Protein AF-A0A0F9NPQ0-F1 (af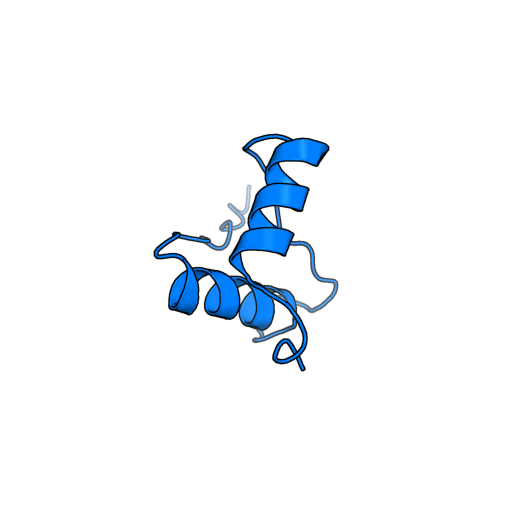db_monomer_lite)

Radius of gyration: 12.6 Å; chains: 1; bounding box: 29×22×32 Å

Sequence (59 aa):
VLDPLSPEEIYKELIDTYGEDVTLLCYEKPPKFCHRHIVAHWFENNLDVDIRELKFKKK

Secondary structure (DSSP, 8-state):
--TTS-HHHHHHHHHHHH-S------SSPTTS--HHHHHHHHHHHHH----PPPP----

InterPro domains:
  IPR007438 Protein of unknown function DUF488 [PF04343] (9-42)

Foldseek 3Di:
DCVVDDLVVVVVVCCVPPNDDDDDDDPDDPPDDDDSNVNQVVNCVRPVDHHDDDDDDDD

pLDDT: mean 91.84, std 8.13, range [55.34, 98.06]

Organism: NCBI:txid412755

Structure (mmCIF, N/CA/C/O backbone):
data_AF-A0A0F9NPQ0-F1
#
_entry.id   AF-A0A0F9NPQ0-F1
#
loop_
_atom_site.group_PDB
_atom_site.id
_atom_site.type_symbol
_atom_site.label_atom_id
_atom_site.label_alt_id
_atom_site.label_comp_id
_atom_site.label_asym_id
_atom_site.label_entity_id
_atom_site.label_seq_id
_atom_site.pdbx_PDB_ins_code
_atom_site.Cartn_x
_atom_site.Cartn_y
_atom_site.Cartn_z
_atom_site.occupancy
_atom_site.B_iso_or_equiv
_atom_site.auth_seq_id
_atom_site.auth_comp_id
_atom_site.auth_asym_id
_atom_site.auth_atom_id
_atom_site.pdbx_PDB_model_num
ATOM 1 N N . VAL A 1 1 ? 12.607 -7.188 0.197 1.00 80.25 1 VAL A N 1
ATOM 2 C CA . VAL A 1 1 ? 12.833 -5.709 0.207 1.00 80.25 1 VAL A CA 1
ATOM 3 C C . VAL A 1 1 ? 12.071 -5.043 1.341 1.00 80.25 1 VAL A C 1
ATOM 5 O O . VAL A 1 1 ? 12.610 -4.116 1.923 1.00 80.25 1 VAL A O 1
ATOM 8 N N . LEU A 1 2 ? 10.869 -5.524 1.675 1.00 92.88 2 LEU A N 1
ATOM 9 C CA . LEU A 1 2 ? 10.067 -5.020 2.798 1.00 92.88 2 LEU A CA 1
ATOM 10 C C . LEU A 1 2 ? 10.337 -5.760 4.118 1.00 92.88 2 LEU A C 1
ATOM 12 O O . LEU A 1 2 ? 9.925 -5.298 5.166 1.00 92.88 2 LEU A O 1
ATOM 16 N N . ASP A 1 3 ? 11.087 -6.861 4.071 1.00 92.25 3 ASP A N 1
ATOM 17 C CA . ASP A 1 3 ? 11.479 -7.719 5.192 1.00 92.25 3 ASP A CA 1
ATOM 18 C C . ASP A 1 3 ? 12.024 -6.976 6.433 1.00 92.25 3 ASP A C 1
ATOM 20 O O . ASP A 1 3 ? 11.726 -7.423 7.537 1.00 92.25 3 ASP A O 1
ATOM 24 N N . PRO A 1 4 ? 12.803 -5.874 6.326 1.00 95.56 4 PRO A N 1
ATOM 25 C CA . PRO A 1 4 ? 13.263 -5.153 7.515 1.00 95.56 4 PRO A CA 1
ATOM 26 C C . PRO A 1 4 ? 12.206 -4.228 8.150 1.00 95.56 4 PRO A C 1
ATOM 28 O O . PRO A 1 4 ? 12.527 -3.560 9.128 1.00 95.56 4 PRO A O 1
ATOM 31 N N . LEU A 1 5 ? 10.992 -4.136 7.598 1.00 96.56 5 LEU A N 1
ATOM 32 C CA . LEU A 1 5 ? 9.923 -3.244 8.062 1.00 96.56 5 LEU A CA 1
ATOM 33 C C . LEU A 1 5 ? 8.796 -4.044 8.733 1.00 96.56 5 LEU A C 1
ATOM 35 O O . LEU A 1 5 ? 8.457 -5.133 8.269 1.00 96.56 5 LEU A O 1
ATOM 39 N N . SER A 1 6 ? 8.167 -3.484 9.773 1.00 97.50 6 SER A N 1
ATOM 40 C CA . SER A 1 6 ? 6.905 -4.010 10.316 1.00 97.50 6 SER A CA 1
ATOM 41 C C . SER A 1 6 ? 5.718 -3.437 9.531 1.00 97.50 6 SER A C 1
ATOM 43 O O . SER A 1 6 ? 5.598 -2.214 9.411 1.00 97.50 6 SER A O 1
ATOM 45 N N . PRO A 1 7 ? 4.820 -4.283 9.001 1.00 97.19 7 PRO A N 1
ATOM 46 C CA . PRO A 1 7 ? 3.614 -3.808 8.333 1.00 97.19 7 PRO A CA 1
ATOM 47 C C . PRO A 1 7 ? 2.690 -3.047 9.285 1.00 97.19 7 PRO A C 1
ATOM 49 O O . PRO A 1 7 ? 2.128 -2.032 8.883 1.00 97.19 7 PRO A O 1
ATOM 52 N N . GLU A 1 8 ? 2.574 -3.468 10.544 1.00 97.81 8 GLU A N 1
ATOM 53 C CA . GLU A 1 8 ? 1.732 -2.824 11.556 1.00 97.81 8 GLU A CA 1
ATOM 54 C C . GLU A 1 8 ? 2.210 -1.404 11.864 1.00 97.81 8 GLU A C 1
ATOM 56 O O . GLU A 1 8 ? 1.402 -0.476 11.912 1.00 97.81 8 GLU A O 1
ATOM 61 N N . GLU A 1 9 ? 3.521 -1.230 12.059 1.00 98.06 9 GLU A N 1
ATOM 62 C CA . GLU A 1 9 ? 4.120 0.069 12.372 1.00 98.06 9 GLU A CA 1
ATOM 63 C C . GLU A 1 9 ? 3.936 1.052 11.218 1.00 98.06 9 GLU A C 1
ATOM 65 O O . GLU A 1 9 ? 3.447 2.160 11.433 1.00 98.06 9 GLU A O 1
ATOM 70 N N . ILE A 1 10 ? 4.246 0.628 9.987 1.00 97.44 10 ILE A N 1
ATOM 71 C CA . ILE A 1 10 ? 4.112 1.486 8.805 1.00 97.44 10 ILE A CA 1
ATOM 72 C C . ILE A 1 10 ? 2.644 1.814 8.533 1.00 97.44 10 ILE A C 1
ATOM 74 O O . ILE A 1 10 ? 2.317 2.962 8.245 1.00 97.44 10 ILE A O 1
ATOM 78 N N . TYR A 1 11 ? 1.743 0.832 8.629 1.00 96.81 11 TYR A N 1
ATOM 79 C CA . TYR A 1 11 ? 0.318 1.077 8.424 1.00 96.81 11 TYR A CA 1
ATOM 80 C C . TYR A 1 11 ? -0.206 2.090 9.441 1.00 96.81 11 TYR A C 1
ATOM 82 O O . TYR A 1 11 ? -0.836 3.073 9.061 1.00 96.81 11 TYR A O 1
ATOM 90 N N . LYS A 1 12 ? 0.117 1.904 10.726 1.00 97.12 12 LYS A N 1
ATOM 91 C CA . LYS A 1 12 ? -0.263 2.842 11.782 1.00 97.12 12 LYS A CA 1
ATOM 92 C C . LYS A 1 12 ? 0.288 4.245 11.521 1.00 97.12 12 LYS A C 1
ATOM 94 O O . LYS A 1 12 ? -0.465 5.206 11.621 1.00 97.12 12 LYS A O 1
ATOM 99 N N . GLU A 1 13 ? 1.561 4.368 11.149 1.00 97.62 13 GLU A N 1
ATOM 100 C CA . GLU A 1 13 ? 2.183 5.660 10.839 1.00 97.62 13 GLU A CA 1
ATOM 101 C C . GLU A 1 13 ? 1.454 6.393 9.703 1.00 97.62 13 GLU A C 1
ATOM 103 O O . GLU A 1 13 ? 1.218 7.601 9.796 1.00 97.62 13 GLU A O 1
ATOM 108 N N . LEU A 1 14 ? 1.049 5.671 8.651 1.00 96.69 14 LEU A N 1
ATOM 109 C CA . LEU A 1 14 ? 0.286 6.241 7.540 1.00 96.69 14 LEU A CA 1
ATOM 110 C C . LEU A 1 14 ? -1.067 6.793 8.005 1.00 96.69 14 LEU A C 1
ATOM 112 O O . LEU A 1 14 ? -1.406 7.921 7.644 1.00 96.69 14 LEU A O 1
ATOM 116 N N . ILE A 1 15 ? -1.808 6.037 8.820 1.00 96.06 15 ILE A N 1
ATOM 117 C CA . ILE A 1 15 ? -3.119 6.468 9.329 1.00 96.06 15 ILE A CA 1
ATOM 118 C C . ILE A 1 15 ? -2.979 7.636 10.311 1.00 96.06 15 ILE A C 1
ATOM 120 O O . ILE A 1 15 ? -3.720 8.613 10.210 1.00 96.06 15 ILE A O 1
ATOM 124 N N . ASP A 1 16 ? -2.000 7.583 11.215 1.00 97.56 16 ASP A N 1
ATOM 125 C CA . ASP A 1 16 ? -1.748 8.647 12.194 1.00 97.56 16 ASP A CA 1
ATOM 126 C C . ASP A 1 16 ? -1.339 9.966 11.507 1.00 97.56 16 ASP A C 1
ATOM 128 O O . ASP A 1 16 ? -1.667 11.052 11.989 1.00 97.56 16 ASP A O 1
ATOM 132 N N . THR A 1 17 ? -0.645 9.886 10.367 1.00 97.75 17 THR A N 1
ATOM 133 C CA . THR A 1 17 ? -0.136 11.061 9.641 1.00 97.75 17 THR A CA 1
ATOM 134 C C . THR A 1 17 ? -1.148 11.642 8.655 1.00 97.75 17 THR A C 1
ATOM 136 O O . THR A 1 17 ? -1.279 12.864 8.553 1.00 97.75 17 THR A O 1
ATOM 139 N N . TYR A 1 18 ? -1.843 10.792 7.896 1.00 96.19 18 TYR A N 1
ATOM 140 C CA . TYR A 1 18 ? -2.669 11.207 6.755 1.00 96.19 18 TYR A CA 1
ATOM 141 C C . TYR A 1 18 ? -4.170 10.947 6.944 1.00 96.19 18 TYR A C 1
ATOM 143 O O . TYR A 1 18 ? -4.971 11.421 6.138 1.00 96.19 18 TYR A O 1
ATOM 151 N N . GLY A 1 19 ? -4.562 10.251 8.012 1.00 95.12 19 GLY A N 1
ATOM 152 C CA . GLY A 1 19 ? -5.929 9.792 8.242 1.00 95.12 19 GLY A CA 1
ATOM 153 C C . GLY A 1 19 ? -6.235 8.465 7.546 1.00 95.12 19 GLY A C 1
ATOM 154 O O . GLY A 1 19 ? -5.356 7.797 7.012 1.00 95.12 19 GLY A O 1
ATOM 155 N N . GLU A 1 20 ? -7.509 8.072 7.553 1.00 91.75 20 GLU A N 1
ATOM 156 C CA . GLU A 1 20 ? -7.943 6.756 7.053 1.00 91.75 20 GLU A CA 1
ATOM 157 C C . GLU A 1 20 ? -8.001 6.643 5.518 1.00 91.75 20 GLU A C 1
ATOM 159 O O . GLU A 1 20 ? -8.055 5.536 4.985 1.00 91.75 20 GLU A O 1
ATOM 164 N N . ASP A 1 21 ? -7.974 7.766 4.794 1.00 93.00 21 ASP A N 1
ATOM 165 C CA . ASP A 1 21 ? -8.098 7.802 3.330 1.00 93.00 21 ASP A CA 1
ATOM 166 C C . ASP A 1 21 ? -6.732 8.017 2.658 1.00 93.00 21 ASP A C 1
ATOM 168 O O . ASP A 1 21 ? -6.344 9.132 2.295 1.00 93.00 21 ASP A O 1
ATOM 172 N N . VAL A 1 22 ? -5.973 6.925 2.523 1.00 93.88 22 VAL A N 1
ATOM 173 C CA . VAL A 1 22 ? -4.620 6.920 1.943 1.00 93.88 22 VAL A CA 1
ATOM 174 C C . VAL A 1 22 ? -4.611 6.196 0.599 1.00 93.88 22 VAL A C 1
ATOM 176 O O . VAL A 1 22 ? -5.116 5.085 0.460 1.00 93.88 22 VAL A O 1
ATOM 179 N N . THR A 1 23 ? -3.974 6.799 -0.411 1.00 94.31 23 THR A N 1
ATOM 180 C CA . THR A 1 23 ? -3.810 6.199 -1.746 1.00 94.31 23 THR A CA 1
ATOM 181 C C . THR A 1 23 ? -2.340 5.927 -2.066 1.00 94.31 23 THR A C 1
ATOM 183 O O . THR A 1 23 ? -1.502 6.826 -2.006 1.00 94.31 23 THR A O 1
ATOM 186 N N . LEU A 1 24 ? -2.034 4.702 -2.506 1.00 93.62 24 LEU A N 1
ATOM 187 C CA . LEU A 1 24 ? -0.715 4.332 -3.026 1.00 93.62 24 LEU A CA 1
ATOM 188 C C . LEU A 1 24 ? -0.538 4.813 -4.474 1.00 93.62 24 LEU A C 1
ATOM 190 O O . LEU A 1 24 ? -1.251 4.380 -5.382 1.00 93.62 24 LEU A O 1
ATOM 194 N N . LEU A 1 25 ? 0.453 5.675 -4.707 1.00 92.38 25 LEU A N 1
ATOM 195 C CA . LEU A 1 25 ? 0.778 6.208 -6.032 1.00 92.38 25 LEU A CA 1
ATOM 196 C C . LEU A 1 25 ? 2.028 5.547 -6.622 1.00 92.38 25 LEU A C 1
ATOM 198 O O . LEU A 1 25 ? 2.960 5.177 -5.917 1.00 92.38 25 LEU A O 1
ATOM 202 N N . CYS A 1 26 ? 2.043 5.410 -7.948 1.00 91.62 26 CYS A N 1
ATOM 203 C CA . CYS A 1 26 ? 3.134 4.800 -8.707 1.00 91.62 26 CYS A CA 1
ATOM 204 C C . CYS A 1 26 ? 3.246 5.470 -10.080 1.00 91.62 26 CYS A C 1
ATOM 206 O O . CYS A 1 26 ? 2.225 5.827 -10.668 1.00 91.62 26 CYS A O 1
ATOM 208 N N . TYR A 1 27 ? 4.459 5.590 -10.621 1.00 91.88 27 TYR A N 1
ATOM 209 C CA . TYR A 1 27 ? 4.687 6.194 -11.942 1.00 91.88 27 TYR A CA 1
ATOM 210 C C . TYR A 1 27 ? 4.466 5.205 -13.104 1.00 91.88 27 TYR A C 1
ATOM 212 O O . TYR A 1 27 ? 4.265 5.584 -14.258 1.00 91.88 27 TYR A O 1
ATOM 220 N N . GLU A 1 2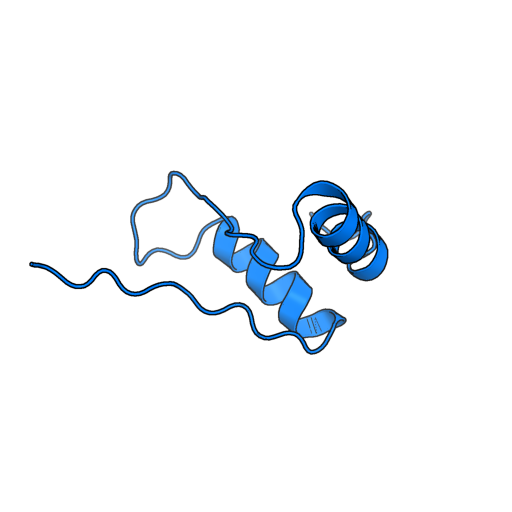8 ? 4.503 3.909 -12.818 1.00 91.62 28 GLU A N 1
ATOM 221 C CA . GLU A 1 28 ? 4.422 2.839 -13.800 1.00 91.62 28 GLU A CA 1
ATOM 222 C C . GLU A 1 28 ? 3.031 2.756 -14.424 1.00 91.62 28 GLU A C 1
ATOM 224 O O . GLU A 1 28 ? 1.997 2.789 -13.747 1.00 91.62 28 GLU A O 1
ATOM 229 N N . LYS A 1 29 ? 3.019 2.580 -15.748 1.00 84.88 29 LYS A N 1
ATOM 230 C CA . LYS A 1 29 ? 1.786 2.496 -16.527 1.00 84.88 29 LYS A CA 1
ATOM 231 C C . LYS A 1 29 ? 0.945 1.285 -16.085 1.00 84.88 29 LYS A C 1
ATOM 233 O O . LYS A 1 29 ? 1.452 0.159 -16.137 1.00 84.88 29 LYS A O 1
ATOM 238 N N . PRO A 1 30 ? -0.342 1.468 -15.739 1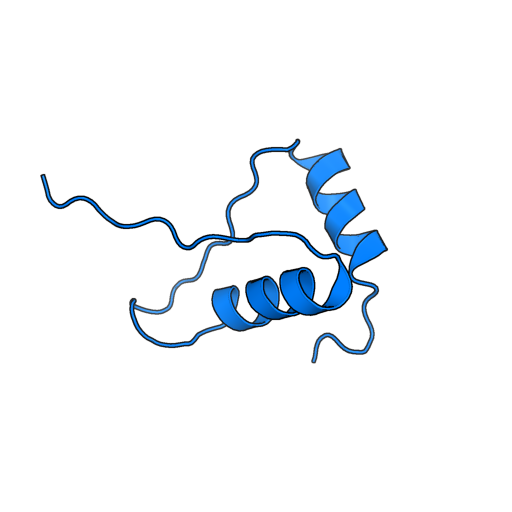.00 82.00 30 PRO A N 1
ATOM 239 C CA . PRO A 1 30 ? -1.259 0.342 -15.587 1.00 82.00 30 PRO A CA 1
ATOM 240 C C . PRO A 1 30 ? -1.423 -0.397 -16.931 1.00 82.00 30 PRO A C 1
ATOM 242 O O . PRO A 1 30 ? -1.259 0.220 -17.989 1.00 82.00 30 PRO A O 1
ATOM 245 N N . PRO A 1 31 ? -1.741 -1.706 -16.933 1.00 73.69 31 PRO A N 1
ATOM 246 C CA . PRO A 1 31 ? -2.044 -2.577 -15.789 1.00 73.69 31 PRO A CA 1
ATOM 247 C C . PRO A 1 31 ? -0.829 -3.397 -15.306 1.00 73.69 31 PRO A C 1
ATOM 249 O O . PRO A 1 31 ? -0.984 -4.507 -14.806 1.00 73.69 31 PRO A O 1
ATOM 252 N N . LYS A 1 32 ? 0.403 -2.927 -15.536 1.00 85.12 32 LYS A N 1
ATOM 253 C CA . LYS A 1 32 ? 1.591 -3.714 -15.187 1.00 85.12 32 LYS A CA 1
ATOM 254 C C . LYS A 1 32 ? 1.753 -3.809 -13.671 1.00 85.12 32 LYS A C 1
ATOM 256 O O . LYS A 1 32 ? 1.665 -2.790 -12.987 1.00 85.12 32 LYS A O 1
ATOM 261 N N . PHE A 1 33 ? 2.078 -5.010 -13.186 1.00 91.19 33 PHE A N 1
ATOM 262 C CA . PHE A 1 33 ? 2.576 -5.202 -11.826 1.00 91.19 33 PHE A CA 1
ATOM 263 C C . PHE A 1 33 ? 3.772 -4.270 -11.579 1.00 91.19 33 PHE A C 1
ATOM 265 O O . PHE A 1 33 ? 4.662 -4.150 -12.424 1.00 91.19 33 PHE A O 1
ATOM 272 N N . CYS A 1 34 ? 3.762 -3.575 -10.446 1.00 93.25 34 CYS A N 1
ATOM 273 C CA . CYS A 1 34 ? 4.729 -2.535 -10.095 1.00 93.25 34 CYS A CA 1
ATOM 274 C C . CYS A 1 34 ? 4.746 -2.300 -8.577 1.00 93.25 34 CYS A C 1
ATOM 276 O O . CYS A 1 34 ? 4.058 -3.000 -7.837 1.00 93.25 34 CYS A O 1
ATOM 278 N N . HIS A 1 35 ? 5.493 -1.297 -8.110 1.00 94.62 35 HIS A N 1
ATOM 279 C CA . HIS A 1 35 ? 5.760 -1.067 -6.688 1.00 94.62 35 HIS A CA 1
ATOM 280 C C . HIS A 1 35 ? 4.500 -0.926 -5.817 1.00 94.62 35 HIS A C 1
ATOM 282 O O . HIS A 1 35 ? 4.456 -1.526 -4.746 1.00 94.62 35 HIS A O 1
ATOM 288 N N . ARG A 1 36 ? 3.441 -0.243 -6.287 1.00 95.38 36 ARG A N 1
ATOM 289 C CA . ARG A 1 36 ? 2.172 -0.146 -5.532 1.00 95.38 36 ARG A CA 1
ATOM 290 C C . ARG A 1 36 ? 1.531 -1.511 -5.272 1.00 95.38 36 ARG A C 1
ATOM 292 O O . ARG A 1 36 ? 0.943 -1.699 -4.221 1.00 95.38 36 ARG A O 1
ATOM 299 N N . HIS A 1 37 ? 1.684 -2.461 -6.198 1.00 94.31 37 HIS A N 1
ATOM 300 C CA . HIS A 1 37 ? 1.142 -3.813 -6.050 1.00 94.31 37 HIS A CA 1
ATOM 301 C C . HIS A 1 37 ? 1.946 -4.625 -5.034 1.00 94.31 37 HIS A C 1
ATOM 303 O O . HIS A 1 37 ? 1.369 -5.380 -4.262 1.00 94.31 37 HIS A O 1
ATOM 309 N N . ILE A 1 38 ? 3.273 -4.443 -5.005 1.00 95.44 38 ILE A N 1
ATOM 310 C CA . ILE A 1 38 ? 4.140 -5.077 -4.001 1.00 95.44 38 ILE A CA 1
ATOM 311 C C . ILE A 1 38 ? 3.730 -4.615 -2.600 1.00 95.44 38 ILE A C 1
ATOM 313 O O . ILE A 1 38 ? 3.538 -5.443 -1.718 1.00 95.44 38 ILE A O 1
ATOM 317 N N . VAL A 1 39 ? 3.574 -3.302 -2.412 1.00 96.25 39 VAL A N 1
ATOM 318 C CA . VAL A 1 39 ? 3.191 -2.719 -1.119 1.00 96.25 39 VAL A CA 1
ATOM 319 C C . VAL A 1 39 ? 1.757 -3.098 -0.737 1.00 96.25 39 VAL A C 1
ATOM 321 O O . VAL A 1 39 ? 1.534 -3.496 0.400 1.00 96.25 39 VAL A O 1
ATOM 324 N N . ALA A 1 40 ? 0.806 -3.044 -1.678 1.00 96.12 40 ALA A N 1
ATOM 325 C CA . ALA A 1 40 ? -0.580 -3.443 -1.433 1.00 96.12 40 ALA A CA 1
ATOM 326 C C . ALA A 1 40 ? -0.670 -4.898 -0.953 1.00 96.12 40 ALA A C 1
ATOM 328 O O . ALA A 1 40 ? -1.144 -5.146 0.150 1.00 96.12 40 ALA A O 1
ATOM 329 N N . HIS A 1 41 ? -0.107 -5.845 -1.711 1.00 95.75 41 HIS A N 1
ATOM 330 C CA . HIS A 1 41 ? -0.116 -7.257 -1.323 1.00 95.75 41 HIS A CA 1
ATOM 331 C C . HIS A 1 41 ? 0.639 -7.527 -0.027 1.00 95.75 41 HIS A C 1
ATOM 333 O O . HIS A 1 41 ? 0.299 -8.451 0.707 1.00 95.75 41 HIS A O 1
ATOM 339 N N . TRP A 1 42 ? 1.685 -6.757 0.261 1.00 97.31 42 TRP A N 1
ATOM 340 C CA . TRP A 1 42 ? 2.391 -6.892 1.525 1.00 97.31 42 TRP A CA 1
ATOM 341 C C . TRP A 1 42 ? 1.495 -6.526 2.709 1.00 97.31 42 TRP A C 1
ATOM 343 O O . TRP A 1 42 ? 1.440 -7.294 3.664 1.00 97.31 42 TRP A O 1
ATOM 353 N N . PHE A 1 43 ? 0.736 -5.434 2.638 1.00 97.38 43 PHE A N 1
ATOM 354 C CA . PHE A 1 43 ? -0.226 -5.112 3.692 1.00 97.38 43 PHE A CA 1
ATOM 355 C C . PHE A 1 43 ? -1.367 -6.128 3.775 1.00 97.38 43 PHE A C 1
ATOM 357 O O . PHE A 1 43 ? -1.650 -6.617 4.864 1.00 97.38 43 PHE A O 1
ATOM 364 N N . GLU A 1 44 ? -1.972 -6.498 2.644 1.00 97.06 44 GLU A N 1
ATOM 365 C CA . GLU A 1 44 ? -3.088 -7.458 2.597 1.00 97.06 44 GLU A CA 1
ATOM 366 C C . GLU A 1 44 ? -2.714 -8.798 3.251 1.00 97.06 44 GLU A C 1
ATOM 368 O O . GLU A 1 44 ? -3.455 -9.320 4.079 1.00 97.06 44 GLU A O 1
ATOM 373 N N . ASN A 1 45 ? -1.525 -9.327 2.944 1.00 96.31 45 ASN A N 1
ATOM 374 C CA . ASN A 1 45 ? -1.077 -10.622 3.461 1.00 96.31 45 ASN A CA 1
ATOM 375 C C . ASN A 1 45 ? -0.694 -10.611 4.949 1.00 96.31 45 ASN A C 1
ATOM 377 O O . ASN A 1 45 ? -0.661 -11.680 5.557 1.00 96.31 45 ASN A O 1
ATOM 381 N N . ASN A 1 46 ? -0.347 -9.453 5.519 1.00 97.56 46 ASN A N 1
ATOM 382 C CA . ASN A 1 46 ? 0.116 -9.368 6.909 1.00 97.56 46 ASN A CA 1
ATOM 383 C C . ASN A 1 46 ? -0.945 -8.815 7.868 1.00 97.56 46 ASN A C 1
ATOM 385 O O . ASN A 1 46 ? -0.941 -9.190 9.035 1.00 97.56 46 ASN A O 1
ATOM 389 N N . LEU A 1 47 ? -1.841 -7.941 7.398 1.00 96.25 47 LEU A N 1
ATOM 390 C CA . L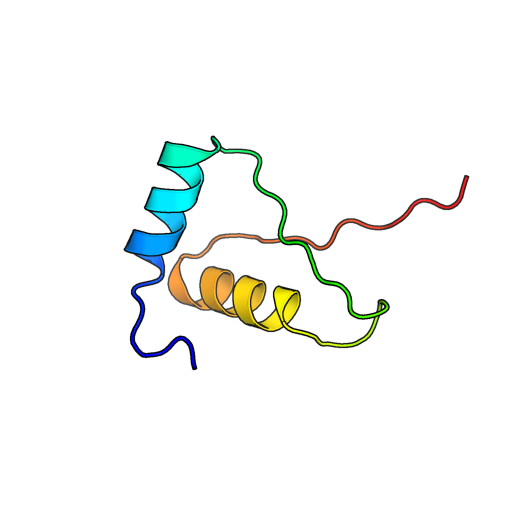EU A 1 47 ? -2.743 -7.166 8.260 1.00 96.25 47 LEU A CA 1
ATOM 391 C C . LEU A 1 47 ? -4.234 -7.458 8.047 1.00 96.25 47 LEU A C 1
ATOM 393 O O . LEU A 1 47 ? -5.052 -6.846 8.727 1.00 96.25 47 LEU A O 1
ATOM 397 N N . ASP A 1 48 ? -4.596 -8.350 7.116 1.00 94.25 48 ASP A N 1
ATOM 398 C CA . ASP A 1 48 ? -5.999 -8.646 6.762 1.00 94.25 48 ASP A CA 1
ATOM 399 C C . ASP A 1 48 ? -6.801 -7.381 6.374 1.00 94.25 48 ASP A C 1
ATOM 401 O O . ASP A 1 48 ? -7.982 -7.219 6.682 1.00 94.25 48 ASP A O 1
ATOM 405 N N . VAL A 1 49 ? -6.126 -6.442 5.704 1.00 94.75 49 VAL A N 1
ATOM 406 C CA . VAL A 1 49 ? -6.719 -5.224 5.128 1.00 94.75 49 VAL A CA 1
ATOM 407 C C . VAL A 1 49 ? -6.958 -5.412 3.632 1.00 94.75 49 VAL A C 1
ATOM 409 O O . VAL A 1 49 ? -6.284 -6.214 2.9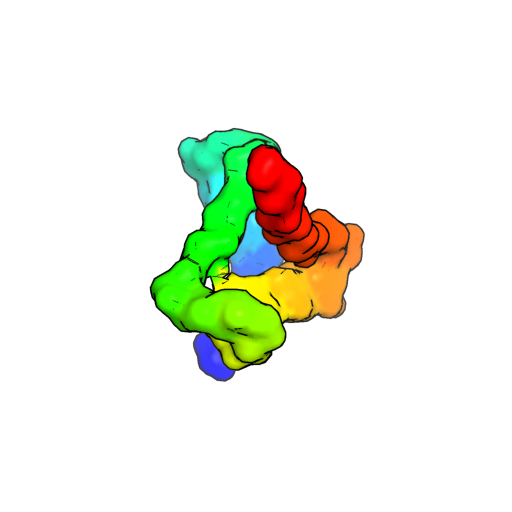98 1.00 94.75 49 VAL A O 1
ATOM 412 N N . ASP A 1 50 ? -7.889 -4.656 3.050 1.00 94.12 50 ASP A N 1
ATOM 413 C CA . ASP A 1 50 ? -8.238 -4.735 1.624 1.00 94.12 50 ASP A CA 1
ATOM 414 C C . ASP A 1 50 ? -7.814 -3.453 0.891 1.00 94.12 50 ASP A C 1
ATOM 416 O O . ASP A 1 50 ? -8.391 -2.383 1.114 1.00 94.12 50 ASP A O 1
ATOM 420 N N . ILE A 1 51 ? -6.805 -3.545 0.015 1.00 94.69 51 ILE A N 1
ATOM 421 C CA . ILE A 1 51 ? -6.226 -2.397 -0.701 1.00 94.69 51 ILE A CA 1
ATOM 422 C C . ILE A 1 51 ? -6.572 -2.497 -2.188 1.00 94.69 51 ILE A C 1
ATOM 424 O O . ILE A 1 51 ? -5.817 -2.984 -3.031 1.00 94.69 51 ILE A O 1
ATOM 428 N N . ARG A 1 52 ? -7.749 -1.974 -2.538 1.00 92.25 52 ARG A N 1
ATOM 429 C CA . ARG A 1 52 ? -8.303 -2.076 -3.896 1.00 92.25 52 ARG A CA 1
ATOM 430 C C . ARG A 1 52 ? -7.685 -1.072 -4.866 1.00 92.25 52 ARG A C 1
ATOM 432 O O . ARG A 1 52 ? -7.621 0.125 -4.595 1.00 92.25 52 ARG A O 1
ATOM 439 N N . GLU A 1 53 ? -7.360 -1.529 -6.076 1.00 90.44 53 GLU A N 1
ATOM 440 C CA . GLU A 1 53 ? -6.950 -0.626 -7.154 1.00 90.44 53 GLU A CA 1
ATOM 441 C C . GLU A 1 53 ? -8.146 0.178 -7.702 1.00 90.44 53 GLU A C 1
ATOM 443 O O . GLU A 1 53 ? -9.176 -0.370 -8.116 1.00 90.44 53 GLU A O 1
ATOM 448 N N . LEU A 1 54 ? -7.998 1.505 -7.740 1.00 88.88 54 LEU A N 1
ATOM 449 C CA . LEU A 1 54 ? -9.020 2.405 -8.265 1.00 88.88 54 LEU A CA 1
ATOM 450 C C . LEU A 1 54 ? -9.131 2.271 -9.790 1.00 88.88 54 LEU A C 1
ATOM 452 O O . LEU A 1 54 ? -8.190 2.527 -10.543 1.00 88.88 54 LEU A O 1
ATOM 456 N N . LYS A 1 55 ? -10.324 1.906 -10.268 1.00 83.19 55 LYS A N 1
ATOM 457 C CA . LYS A 1 55 ? -10.607 1.813 -11.705 1.00 83.19 55 LYS A CA 1
ATOM 458 C C . LYS A 1 55 ? -10.817 3.203 -12.298 1.00 83.19 55 LYS A C 1
ATOM 460 O O . LYS A 1 55 ? -11.717 3.934 -11.886 1.00 83.19 55 LYS A O 1
ATOM 465 N N . PHE A 1 56 ? -10.066 3.531 -13.345 1.00 77.88 56 PHE A N 1
ATOM 466 C CA . PHE A 1 56 ? -10.342 4.716 -14.152 1.00 77.88 56 PHE A CA 1
ATOM 467 C C . PHE A 1 56 ? -11.653 4.526 -14.923 1.00 77.88 56 PHE A C 1
ATOM 469 O O . PHE A 1 56 ? -11.726 3.725 -15.857 1.00 77.88 56 PHE A O 1
ATOM 476 N N . LYS A 1 57 ? -12.697 5.281 -14.569 1.00 75.69 57 LYS A N 1
ATOM 477 C CA . LYS A 1 57 ? -13.844 5.458 -15.465 1.00 75.69 57 LYS A CA 1
ATOM 478 C C . LYS A 1 57 ? -13.411 6.407 -16.578 1.00 75.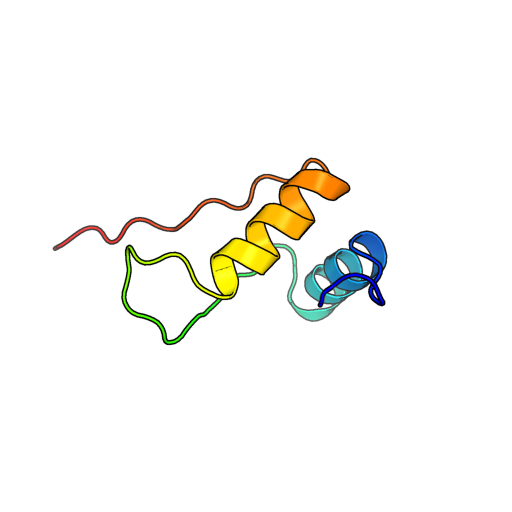69 57 LYS A C 1
ATOM 480 O O . LYS A 1 57 ? -13.147 7.579 -16.315 1.00 75.69 57 LYS A O 1
ATOM 485 N N . LYS A 1 58 ? -13.314 5.907 -17.813 1.00 66.44 58 LYS A N 1
ATOM 486 C CA . LYS A 1 58 ? -13.257 6.796 -18.980 1.00 66.44 58 LYS A CA 1
ATOM 487 C C . LYS A 1 58 ? -14.558 7.604 -18.993 1.00 66.44 58 LYS A C 1
ATOM 489 O O . LYS A 1 58 ? -15.630 7.004 -18.921 1.00 66.44 58 LYS A O 1
ATOM 494 N N . LYS A 1 59 ? -14.429 8.932 -18.971 1.00 55.34 59 LYS A N 1
ATOM 495 C CA . LYS A 1 59 ? -15.538 9.849 -19.250 1.00 55.34 59 LYS A CA 1
ATOM 496 C C . LYS A 1 59 ? -15.963 9.717 -20.706 1.00 55.34 59 LYS A C 1
ATOM 498 O O . LYS A 1 59 ? -15.072 9.425 -21.536 1.00 55.34 59 LYS A O 1
#